Protein AF-A0A353R5Q6-F1 (afdb_monomer_lite)

Structure (mmCIF, N/CA/C/O backbone):
data_AF-A0A353R5Q6-F1
#
_entry.id   AF-A0A353R5Q6-F1
#
loop_
_atom_site.group_PDB
_atom_site.id
_atom_site.type_symbol
_atom_site.label_atom_id
_atom_site.label_alt_id
_atom_site.label_comp_id
_atom_site.label_asym_id
_atom_site.label_entity_id
_atom_site.label_seq_id
_atom_site.pdbx_PDB_ins_code
_atom_site.Cartn_x
_atom_site.Cartn_y
_atom_site.Cartn_z
_atom_site.occupancy
_atom_site.B_iso_or_equiv
_atom_site.auth_seq_id
_atom_site.auth_comp_id
_atom_site.auth_asym_id
_atom_site.auth_atom_id
_atom_site.pdbx_PDB_model_num
ATOM 1 N N . MET A 1 1 ? -18.663 -17.246 51.228 1.00 52.69 1 MET A N 1
ATOM 2 C CA . MET A 1 1 ? -17.491 -17.155 50.319 1.00 52.69 1 MET A CA 1
ATOM 3 C C . MET A 1 1 ? -17.757 -17.706 48.915 1.00 52.69 1 MET A C 1
ATOM 5 O O . MET A 1 1 ? -17.306 -17.099 47.958 1.00 52.69 1 MET A O 1
ATOM 9 N N . ARG A 1 2 ? -18.525 -18.794 48.755 1.00 53.44 2 ARG A N 1
ATOM 10 C CA . ARG A 1 2 ? -18.772 -19.450 47.454 1.00 53.44 2 ARG A CA 1
ATOM 11 C C . ARG A 1 2 ? -19.714 -18.684 46.499 1.00 53.44 2 ARG A C 1
ATOM 13 O O . ARG A 1 2 ? -19.572 -18.802 45.293 1.00 53.44 2 ARG A O 1
ATOM 20 N N . THR A 1 3 ? -20.624 -17.859 47.025 1.00 51.34 3 THR A N 1
ATOM 21 C CA . THR A 1 3 ? -21.570 -17.029 46.247 1.00 51.34 3 THR A CA 1
ATOM 22 C C . THR A 1 3 ? -20.948 -15.754 45.669 1.00 51.34 3 THR A C 1
ATOM 24 O O . THR A 1 3 ? -21.274 -15.371 44.550 1.00 51.34 3 THR A O 1
ATOM 27 N N . TYR A 1 4 ? -19.995 -15.134 46.376 1.00 50.44 4 TYR A N 1
ATOM 28 C CA . TYR A 1 4 ? -19.267 -13.959 45.877 1.00 50.44 4 TYR A CA 1
ATOM 29 C C . TYR A 1 4 ? -18.358 -14.289 44.681 1.00 50.44 4 TYR A C 1
ATOM 31 O O . TYR A 1 4 ? -18.217 -13.471 43.779 1.00 50.44 4 TYR A O 1
ATOM 39 N N . LEU A 1 5 ? -17.810 -15.508 44.625 1.00 50.56 5 LEU A N 1
ATOM 40 C CA . LEU A 1 5 ? -16.990 -15.992 43.506 1.00 50.56 5 LEU A CA 1
ATOM 41 C C . LEU A 1 5 ? -17.781 -16.142 42.194 1.00 50.56 5 LEU A C 1
ATOM 43 O O . LEU A 1 5 ? -17.240 -15.867 41.127 1.00 50.56 5 LEU A O 1
ATOM 47 N N . VAL A 1 6 ? -19.061 -16.526 42.260 1.00 56.94 6 VAL A N 1
ATOM 48 C CA . VAL A 1 6 ? -19.918 -16.689 41.068 1.00 56.94 6 VAL A CA 1
ATOM 49 C C . VAL A 1 6 ? -20.366 -15.333 40.513 1.00 56.94 6 VAL A C 1
ATOM 51 O O . VAL A 1 6 ? -20.360 -15.132 39.301 1.00 56.94 6 VAL A O 1
ATOM 54 N N . LEU A 1 7 ? -20.681 -14.374 41.391 1.00 53.72 7 LEU A N 1
ATOM 55 C CA . LEU A 1 7 ? -21.018 -13.000 40.996 1.00 53.72 7 LEU A CA 1
ATOM 56 C C . LEU A 1 7 ? -19.817 -12.264 40.380 1.00 53.72 7 LEU A C 1
ATOM 58 O O . LEU A 1 7 ? -19.976 -11.567 39.380 1.00 53.72 7 LEU A O 1
ATOM 62 N N . LEU A 1 8 ? -18.609 -12.467 40.920 1.00 54.78 8 LEU A N 1
ATOM 63 C CA . LEU A 1 8 ? -17.382 -11.878 40.374 1.00 54.78 8 LEU A CA 1
ATOM 64 C C . LEU A 1 8 ? -17.020 -12.469 38.996 1.00 54.78 8 LEU A C 1
ATOM 66 O O . LEU A 1 8 ? -16.607 -11.738 38.099 1.00 54.78 8 LEU A O 1
ATOM 70 N N . ALA A 1 9 ? -17.226 -13.778 38.801 1.00 58.59 9 ALA A N 1
ATOM 71 C CA . ALA A 1 9 ? -17.002 -14.444 37.516 1.00 58.59 9 ALA A CA 1
ATOM 72 C C . ALA A 1 9 ? -18.010 -14.004 36.435 1.00 58.59 9 ALA A C 1
ATOM 74 O O . ALA A 1 9 ? -17.625 -13.804 35.284 1.00 58.59 9 ALA A O 1
ATOM 75 N N . GLY A 1 10 ? -19.281 -13.795 36.801 1.00 59.28 10 GLY A N 1
ATOM 76 C CA . GLY A 1 10 ? -20.301 -13.271 35.885 1.00 59.28 10 GLY A CA 1
ATOM 77 C C . GLY A 1 10 ? -20.017 -11.840 35.415 1.00 59.28 10 GLY A C 1
ATOM 78 O O . GLY A 1 10 ? -20.203 -11.530 34.240 1.00 59.28 10 GLY A O 1
ATOM 79 N N . LEU A 1 11 ? -19.491 -10.986 36.302 1.00 57.44 11 LEU A N 1
ATOM 80 C CA . LEU A 1 11 ? -19.139 -9.600 35.974 1.00 57.44 11 LEU A CA 1
ATOM 81 C C . LEU A 1 11 ? -17.917 -9.513 35.036 1.00 57.44 11 LEU A C 1
ATOM 83 O O . LEU A 1 11 ? -17.904 -8.696 34.118 1.00 57.44 11 LEU A O 1
ATOM 87 N N . LEU A 1 12 ? -16.922 -10.393 35.215 1.00 57.03 12 LEU A N 1
ATOM 88 C CA . LEU A 1 12 ? -15.738 -10.483 34.346 1.00 57.03 12 LEU A CA 1
ATOM 89 C C . LEU A 1 12 ? -16.063 -11.004 32.933 1.00 57.03 12 LEU A C 1
ATOM 91 O O . LEU A 1 12 ? -15.447 -10.575 31.958 1.00 57.03 12 LEU A O 1
ATOM 95 N N . LEU A 1 13 ? -17.045 -11.900 32.799 1.00 59.28 13 LEU A N 1
ATOM 96 C CA . LEU A 1 13 ? -17.484 -12.405 31.492 1.00 59.28 13 LEU A CA 1
ATOM 97 C C . LEU A 1 13 ? -18.265 -11.353 30.690 1.00 59.28 13 LEU A C 1
ATOM 99 O O . LEU A 1 13 ? -18.108 -11.281 29.471 1.00 59.28 13 LEU A O 1
ATOM 103 N N . ALA A 1 14 ? -19.055 -10.508 31.360 1.00 60.00 14 ALA A N 1
ATOM 104 C CA . ALA A 1 14 ? -19.823 -9.449 30.705 1.00 60.00 14 ALA A CA 1
ATOM 105 C C . ALA A 1 14 ? -18.916 -8.376 30.072 1.00 60.00 14 ALA A C 1
ATOM 107 O O . ALA A 1 14 ? -19.084 -8.034 28.902 1.00 60.00 14 ALA A O 1
ATOM 108 N N . VAL A 1 15 ? -17.893 -7.907 30.797 1.00 59.53 15 VAL A N 1
ATOM 109 C CA . VAL A 1 15 ? -16.964 -6.874 30.292 1.00 59.53 15 VAL A CA 1
ATOM 110 C C . VAL A 1 15 ? -16.099 -7.364 29.123 1.00 59.53 15 VAL A C 1
ATOM 112 O O . VAL A 1 15 ? -15.794 -6.601 28.208 1.00 59.53 15 VAL A O 1
ATOM 115 N N . ALA A 1 16 ? -15.742 -8.651 29.098 1.00 62.03 16 ALA A N 1
ATOM 116 C CA . ALA A 1 16 ? -14.995 -9.251 27.992 1.00 62.03 16 ALA A CA 1
ATOM 117 C C . ALA A 1 16 ? -15.845 -9.437 26.720 1.00 62.03 16 ALA A C 1
ATOM 119 O O . ALA A 1 16 ? -15.292 -9.559 25.626 1.00 62.03 16 ALA A O 1
ATOM 120 N N . SER A 1 17 ? -17.175 -9.474 26.847 1.00 59.62 17 SER A N 1
ATOM 121 C CA . SER A 1 17 ? -18.087 -9.550 25.703 1.00 59.62 17 SER A CA 1
ATOM 122 C C . SER A 1 17 ? -18.247 -8.191 25.023 1.00 59.62 17 SER A C 1
ATOM 124 O O . SER A 1 17 ? -18.143 -8.123 23.800 1.00 59.62 17 SER A O 1
ATOM 126 N N . CYS A 1 18 ? -18.396 -7.111 25.803 1.00 65.06 18 CYS A N 1
ATOM 127 C CA . CYS A 1 18 ? -18.501 -5.743 25.277 1.00 65.06 18 CYS A CA 1
ATOM 128 C C . CYS A 1 18 ? -17.316 -5.381 24.371 1.00 65.06 18 CYS A C 1
ATOM 130 O O . CYS A 1 18 ? -17.502 -4.940 23.243 1.00 65.06 18 CYS A O 1
ATOM 132 N N . THR A 1 19 ? -16.088 -5.686 24.800 1.00 76.88 19 THR A N 1
ATOM 133 C CA . THR A 1 19 ? -14.881 -5.331 24.030 1.00 76.88 19 THR A CA 1
ATOM 134 C C . THR A 1 19 ? -14.763 -6.062 22.689 1.00 76.88 19 THR A C 1
ATOM 136 O O . THR A 1 19 ? -14.196 -5.528 21.734 1.00 76.88 19 THR A O 1
ATOM 139 N N . LYS A 1 20 ? -15.300 -7.283 22.579 1.00 83.00 20 LYS A N 1
ATOM 140 C CA . LYS A 1 20 ? -15.318 -8.040 21.317 1.00 83.00 20 LYS A CA 1
ATOM 141 C C . LYS A 1 20 ? -16.345 -7.485 20.338 1.00 83.00 20 LYS A C 1
ATOM 143 O O . LYS A 1 20 ? -16.074 -7.443 19.138 1.00 83.00 20 LYS A O 1
ATOM 148 N N . GLU A 1 21 ? -17.505 -7.090 20.846 1.00 88.31 21 GLU A N 1
ATOM 149 C CA . GLU A 1 21 ? -18.580 -6.515 20.045 1.00 88.31 21 GLU A CA 1
ATOM 150 C C . GLU A 1 21 ? -18.185 -5.138 19.502 1.00 88.31 21 GLU A C 1
ATOM 152 O O . GLU A 1 21 ? -18.253 -4.927 18.291 1.00 88.31 21 GLU A O 1
ATOM 157 N N . ASP A 1 22 ? -17.615 -4.276 20.346 1.00 88.06 22 ASP A N 1
ATOM 158 C CA . ASP A 1 22 ? -17.083 -2.968 19.944 1.00 88.06 22 ASP A CA 1
ATOM 159 C C . ASP A 1 22 ? -16.009 -3.099 18.857 1.00 88.06 22 ASP A C 1
ATOM 161 O O . ASP A 1 22 ? -16.021 -2.382 17.854 1.00 88.06 22 ASP A O 1
ATOM 165 N N . ARG A 1 23 ? -15.099 -4.072 19.003 1.00 87.94 23 ARG A N 1
ATOM 166 C CA . ARG A 1 23 ? -14.076 -4.361 17.990 1.00 87.94 23 ARG A CA 1
ATOM 167 C C . ARG A 1 23 ? -14.693 -4.794 16.664 1.00 87.94 23 ARG A C 1
ATOM 169 O O . ARG A 1 23 ? -14.227 -4.380 15.605 1.00 87.94 23 ARG A O 1
ATOM 176 N N . LYS A 1 24 ? -15.714 -5.650 16.703 1.00 91.75 24 LYS A N 1
ATOM 177 C CA . LYS A 1 24 ? -16.398 -6.108 15.491 1.00 91.75 24 LYS A CA 1
ATOM 178 C C . LYS A 1 24 ? -17.079 -4.937 14.783 1.00 91.75 24 LYS A C 1
ATOM 180 O O . LYS A 1 24 ? -16.939 -4.813 13.572 1.00 91.75 24 LYS A O 1
ATOM 185 N N . LEU A 1 25 ? -17.755 -4.067 15.533 1.00 93.81 25 LEU A N 1
ATOM 186 C CA . LEU A 1 25 ? -18.385 -2.857 14.999 1.00 93.81 25 LEU A CA 1
ATOM 187 C C . LEU A 1 25 ? -17.355 -1.897 14.391 1.00 93.81 25 LEU A C 1
ATOM 189 O O . LEU A 1 25 ? -17.587 -1.363 13.309 1.00 93.81 25 LEU A O 1
ATOM 193 N N . MET A 1 26 ? -16.196 -1.724 15.032 1.00 92.12 26 MET A N 1
ATOM 194 C CA . MET A 1 26 ? -15.088 -0.942 14.476 1.00 92.12 26 MET A CA 1
ATOM 195 C C . MET A 1 26 ? -14.628 -1.494 13.122 1.00 92.12 26 MET A C 1
ATOM 197 O O . MET A 1 26 ? -14.487 -0.722 12.178 1.00 92.12 26 MET A O 1
ATOM 201 N N . LEU A 1 27 ? -14.389 -2.805 13.018 1.00 94.12 27 LEU A N 1
ATOM 202 C CA . LEU A 1 27 ? -13.941 -3.422 11.764 1.00 94.12 27 LEU A CA 1
ATOM 203 C C . LEU A 1 27 ? -15.000 -3.298 10.664 1.00 94.12 27 LEU A C 1
ATOM 205 O O . LEU A 1 27 ? -14.653 -2.933 9.548 1.00 94.12 27 LEU A O 1
ATOM 209 N N . ILE A 1 28 ? -16.280 -3.520 10.985 1.00 95.00 28 ILE A N 1
ATOM 210 C CA . ILE A 1 28 ? -17.391 -3.323 10.037 1.00 95.00 28 ILE A CA 1
ATOM 211 C C . ILE A 1 28 ? -17.389 -1.891 9.503 1.00 95.00 28 ILE A C 1
ATOM 213 O O . ILE A 1 28 ? -17.429 -1.687 8.297 1.00 95.00 28 ILE A O 1
ATOM 217 N N . LYS A 1 29 ? -17.264 -0.900 10.388 1.00 94.38 29 LYS A N 1
ATOM 218 C CA . LYS A 1 29 ? -17.210 0.503 9.982 1.00 94.38 29 LYS A CA 1
ATOM 219 C C . LYS A 1 29 ? -16.005 0.808 9.087 1.00 94.38 29 LYS A C 1
ATOM 221 O O . LYS A 1 29 ? -16.131 1.576 8.142 1.00 94.38 29 LYS A O 1
ATOM 226 N N . GLN A 1 30 ? -14.840 0.229 9.380 1.00 94.38 30 GLN A N 1
ATOM 227 C CA . GLN A 1 30 ? -13.662 0.390 8.524 1.00 94.38 30 GLN A CA 1
ATOM 228 C C . GLN A 1 30 ? -13.891 -0.202 7.131 1.00 94.38 30 GLN A C 1
ATOM 230 O O . GLN A 1 30 ? -13.556 0.454 6.152 1.00 94.38 30 GLN A O 1
ATOM 235 N N . GLU A 1 31 ? -14.487 -1.392 7.035 1.00 95.19 31 GLU A N 1
ATOM 236 C CA . GLU A 1 31 ? -14.850 -1.999 5.747 1.00 95.19 31 GLU A CA 1
ATOM 237 C C . GLU A 1 31 ? -15.862 -1.140 4.980 1.00 95.19 31 GLU A C 1
ATOM 239 O O . GLU A 1 3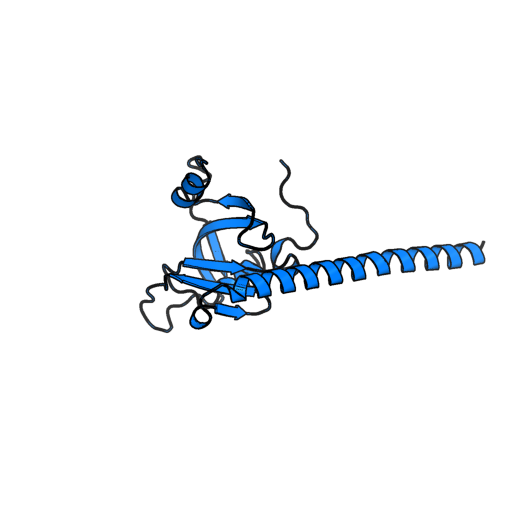1 ? -15.661 -0.878 3.800 1.00 95.19 31 GLU A O 1
ATOM 244 N N . GLU A 1 32 ? -16.891 -0.608 5.648 1.00 95.00 32 GLU A N 1
ATOM 245 C CA . GLU A 1 32 ? -17.863 0.300 5.023 1.00 95.00 32 GLU A CA 1
ATOM 246 C C . GLU A 1 32 ? -17.200 1.570 4.463 1.00 95.00 32 GLU A C 1
ATOM 248 O O . GLU A 1 32 ? -17.498 1.991 3.345 1.00 95.00 32 GLU A O 1
ATOM 253 N N . GLU A 1 33 ? -16.286 2.188 5.218 1.00 95.19 33 GLU A N 1
ATOM 254 C CA . GLU A 1 33 ? -15.552 3.374 4.762 1.00 95.19 33 GLU A CA 1
ATOM 255 C C . GLU A 1 33 ? -14.592 3.045 3.603 1.00 95.19 33 GLU A C 1
ATOM 257 O O . GLU A 1 33 ? -14.429 3.858 2.687 1.00 95.19 33 GLU A O 1
ATOM 262 N N . ILE A 1 34 ? -13.971 1.859 3.614 1.00 95.56 34 ILE A N 1
ATOM 263 C CA . ILE A 1 34 ? -13.143 1.368 2.506 1.00 95.56 34 ILE A CA 1
ATOM 264 C C . ILE A 1 34 ? -14.009 1.167 1.265 1.00 95.56 34 ILE A C 1
ATOM 266 O O . ILE A 1 34 ? -13.667 1.698 0.211 1.00 95.56 34 ILE A O 1
ATOM 270 N N . ASP A 1 35 ? -15.143 0.479 1.376 1.00 94.44 35 ASP A N 1
ATOM 271 C CA . ASP A 1 35 ? -16.048 0.229 0.254 1.00 94.44 35 ASP A CA 1
ATOM 272 C C . ASP A 1 35 ? -16.554 1.533 -0.369 1.00 94.44 35 ASP A C 1
ATOM 274 O O . ASP A 1 35 ? -16.558 1.677 -1.594 1.00 94.44 35 ASP A O 1
ATOM 278 N N . GLN A 1 36 ? -16.914 2.519 0.456 1.00 95.06 36 GLN A N 1
ATOM 279 C CA . GLN A 1 36 ? -17.296 3.851 -0.019 1.00 95.06 36 GLN A CA 1
ATOM 280 C C . GLN A 1 36 ? -16.169 4.530 -0.800 1.00 95.06 36 GLN A C 1
ATOM 282 O O . GLN A 1 36 ? -16.415 5.117 -1.852 1.00 95.06 36 GLN A O 1
ATOM 287 N N . PHE A 1 37 ? -14.928 4.447 -0.318 1.00 94.94 37 PHE A N 1
ATOM 288 C CA . PHE A 1 37 ? -13.786 5.005 -1.036 1.00 94.94 37 PHE A CA 1
ATOM 289 C C . PHE A 1 37 ? -13.501 4.246 -2.332 1.00 94.94 37 PHE A C 1
ATOM 291 O O . PHE A 1 37 ? -13.259 4.866 -3.364 1.00 94.94 37 PHE A O 1
ATOM 298 N N . VAL A 1 38 ? -13.574 2.919 -2.321 1.00 94.31 38 VAL A N 1
ATOM 299 C CA . VAL A 1 38 ? -13.313 2.083 -3.498 1.00 94.31 38 VAL A CA 1
ATOM 300 C C . VAL A 1 38 ? -14.328 2.338 -4.611 1.00 94.31 38 VAL A C 1
ATOM 302 O O . VAL A 1 38 ? -13.957 2.329 -5.781 1.00 94.31 38 VAL A O 1
ATOM 305 N N . GLN A 1 39 ? -15.574 2.677 -4.273 1.00 94.19 39 GLN A N 1
ATOM 306 C CA . GLN A 1 39 ? -16.579 3.114 -5.251 1.00 94.19 39 GLN A CA 1
ATOM 307 C C . GLN A 1 39 ? -16.194 4.400 -6.001 1.00 94.19 39 GLN A C 1
ATOM 309 O O . GLN A 1 39 ? -16.742 4.663 -7.069 1.00 94.19 39 GLN A O 1
ATOM 314 N N . THR A 1 40 ? -15.256 5.194 -5.477 1.00 93.81 40 THR A N 1
ATOM 315 C CA . THR A 1 40 ? -14.724 6.387 -6.160 1.00 93.81 40 THR A CA 1
ATOM 316 C C . THR A 1 40 ? -13.602 6.066 -7.151 1.00 93.81 40 THR A C 1
ATOM 318 O O . THR A 1 40 ? -13.192 6.938 -7.917 1.00 93.81 40 THR A O 1
ATOM 321 N N . LEU A 1 41 ? -13.097 4.828 -7.147 1.00 93.75 41 LEU A N 1
ATOM 322 C CA . LEU A 1 41 ? -11.993 4.376 -7.990 1.00 93.75 41 LEU A CA 1
ATOM 323 C C . LEU A 1 41 ? -12.505 3.761 -9.303 1.00 93.75 41 LEU A C 1
ATOM 325 O O . LEU A 1 41 ? -13.689 3.467 -9.475 1.00 93.75 41 LEU A O 1
ATOM 329 N N . ILE A 1 42 ? -11.592 3.548 -10.253 1.00 93.38 42 ILE A N 1
ATOM 330 C CA . ILE A 1 42 ? -11.916 2.930 -11.542 1.00 93.38 42 ILE A CA 1
ATOM 331 C C . ILE A 1 42 ? -12.189 1.440 -11.319 1.00 93.38 42 ILE A C 1
ATOM 333 O O . ILE A 1 42 ? -11.276 0.668 -11.053 1.00 93.38 42 ILE A O 1
ATOM 337 N N . LYS A 1 43 ? -13.453 1.030 -11.455 1.00 89.62 43 LYS A N 1
ATOM 338 C CA . LYS A 1 43 ? -13.917 -0.328 -11.127 1.00 89.62 43 LYS A CA 1
ATOM 339 C C . LYS A 1 43 ? -13.074 -1.451 -11.750 1.00 89.62 43 LYS A C 1
ATOM 341 O O . LYS A 1 43 ? -12.768 -2.418 -11.062 1.00 89.62 43 LYS A O 1
ATOM 346 N N . ASP A 1 44 ? -12.673 -1.310 -13.012 1.00 92.56 44 ASP A N 1
ATOM 347 C CA . ASP A 1 44 ? -11.933 -2.351 -13.744 1.00 92.56 44 ASP A CA 1
ATOM 348 C C . ASP A 1 44 ? -10.462 -2.484 -13.306 1.00 92.56 44 ASP A C 1
ATOM 350 O O . ASP A 1 44 ? -9.760 -3.392 -13.750 1.00 92.56 44 ASP A O 1
ATOM 354 N N . THR A 1 45 ? -9.984 -1.602 -12.424 1.00 93.56 45 THR A N 1
ATOM 355 C CA . THR A 1 45 ? -8.633 -1.662 -11.853 1.00 93.56 45 THR A CA 1
ATOM 356 C C . THR A 1 45 ? -8.619 -2.096 -10.387 1.00 93.56 45 THR A C 1
ATOM 358 O O . THR A 1 45 ? -7.556 -2.121 -9.764 1.00 93.56 45 THR A O 1
ATOM 361 N N . VAL A 1 46 ? -9.778 -2.463 -9.831 1.00 96.19 46 VAL A N 1
ATOM 362 C CA . VAL A 1 46 ? -9.944 -2.855 -8.428 1.00 96.19 46 VAL A CA 1
ATOM 363 C C . VAL A 1 46 ? -10.049 -4.373 -8.295 1.00 96.19 46 VAL A C 1
ATOM 365 O O . VAL A 1 46 ? -10.918 -5.017 -8.879 1.00 96.19 46 VAL A O 1
ATOM 368 N N . TYR A 1 47 ? -9.201 -4.938 -7.440 1.00 95.38 47 TYR A N 1
ATOM 369 C CA . TYR A 1 47 ? -9.128 -6.361 -7.139 1.00 95.38 47 TYR A CA 1
ATOM 370 C C . TYR A 1 47 ? -9.326 -6.585 -5.642 1.00 95.38 47 TYR A C 1
ATOM 372 O O . TYR A 1 47 ? -8.628 -5.994 -4.820 1.00 95.38 47 TYR A O 1
ATOM 380 N N . TYR A 1 48 ? -10.250 -7.475 -5.288 1.00 94.62 48 TYR A N 1
ATOM 381 C CA . TYR A 1 48 ? -10.491 -7.880 -3.905 1.00 94.62 48 TYR A CA 1
ATOM 382 C C . TYR A 1 48 ? -9.836 -9.230 -3.643 1.00 94.62 48 TYR A C 1
ATOM 384 O O . TYR A 1 48 ? -10.146 -10.224 -4.303 1.00 94.62 48 TYR A O 1
ATOM 392 N N . GLN A 1 49 ? -8.954 -9.287 -2.652 1.00 90.56 49 GLN A N 1
ATOM 393 C CA . GLN A 1 49 ? -8.231 -10.499 -2.308 1.00 90.56 49 GLN A CA 1
ATOM 394 C C . GLN A 1 49 ? -8.125 -10.648 -0.797 1.00 90.56 49 GLN A C 1
ATOM 396 O O . GLN A 1 49 ? -7.405 -9.913 -0.133 1.00 90.56 49 GLN A O 1
ATOM 401 N N . LYS A 1 50 ? -8.835 -11.642 -0.249 1.00 91.00 50 LYS A N 1
ATOM 402 C CA . LYS A 1 50 ? -8.778 -12.003 1.179 1.00 91.00 50 LYS A CA 1
ATOM 403 C C . LYS A 1 50 ? -8.976 -10.792 2.114 1.00 91.00 50 LYS A C 1
ATOM 405 O O . LYS A 1 50 ? -8.196 -10.617 3.039 1.00 91.00 50 LYS A O 1
ATOM 410 N N . GLY A 1 51 ? -9.984 -9.956 1.844 1.00 90.94 51 GLY A N 1
ATOM 411 C CA . GLY A 1 51 ? -10.289 -8.754 2.641 1.00 90.94 51 GLY A CA 1
ATOM 412 C C . GLY A 1 51 ? -9.327 -7.578 2.440 1.00 90.94 51 GLY A C 1
ATOM 413 O O . GLY A 1 51 ? -9.350 -6.625 3.210 1.00 90.94 51 GLY A O 1
ATOM 414 N N . VAL A 1 52 ? -8.480 -7.640 1.413 1.00 96.94 52 VAL A N 1
ATOM 415 C CA . VAL A 1 52 ? -7.640 -6.530 0.964 1.00 96.94 52 VAL A CA 1
ATOM 416 C C . VAL A 1 52 ? -8.124 -6.063 -0.393 1.00 96.94 52 VAL A C 1
ATOM 418 O O . VAL A 1 52 ? -8.429 -6.879 -1.266 1.00 96.94 52 VAL A O 1
ATOM 421 N N . VAL A 1 53 ? -8.138 -4.752 -0.586 1.00 97.50 53 VAL A N 1
ATOM 422 C CA . VAL A 1 53 ? -8.374 -4.135 -1.884 1.00 97.50 53 VAL A CA 1
ATOM 423 C C . VAL A 1 53 ? -7.045 -3.711 -2.487 1.00 97.50 53 VAL A C 1
ATOM 425 O O . VAL A 1 53 ? -6.299 -2.944 -1.879 1.00 97.50 53 VAL A O 1
ATOM 428 N N .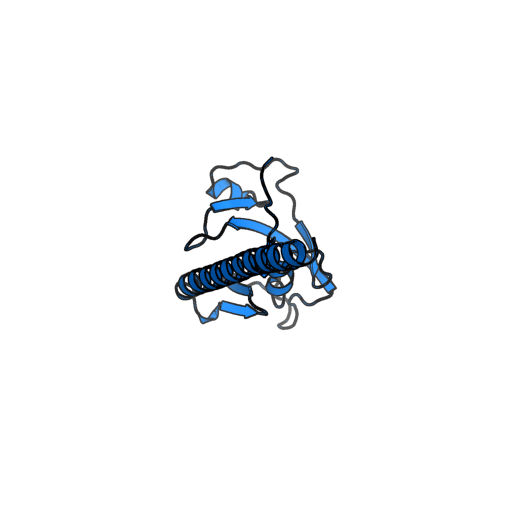 ARG A 1 54 ? -6.767 -4.180 -3.702 1.00 97.56 54 ARG A N 1
ATOM 429 C CA . ARG A 1 54 ? -5.724 -3.642 -4.574 1.00 97.56 54 ARG A CA 1
ATOM 430 C C . ARG A 1 54 ? -6.386 -2.822 -5.672 1.00 97.56 54 ARG A C 1
ATOM 432 O O . ARG A 1 54 ? -7.071 -3.385 -6.517 1.00 97.56 54 ARG A O 1
ATOM 439 N N . ALA A 1 55 ? -6.169 -1.514 -5.680 1.00 96.69 55 ALA A N 1
ATOM 440 C CA . ALA A 1 55 ? -6.633 -0.635 -6.750 1.00 96.69 55 ALA A CA 1
ATOM 441 C C . ALA A 1 55 ? -5.441 -0.152 -7.579 1.00 96.69 55 ALA A C 1
ATOM 443 O O . ALA A 1 55 ? -4.616 0.620 -7.089 1.00 96.69 55 ALA A O 1
ATOM 444 N N . VAL A 1 56 ? -5.339 -0.623 -8.820 1.00 97.06 56 VAL A N 1
ATOM 445 C CA . VAL A 1 56 ? -4.231 -0.304 -9.727 1.00 97.06 56 VAL A CA 1
ATOM 446 C C . VAL A 1 56 ? -4.440 1.091 -10.310 1.00 97.06 56 VAL A C 1
ATOM 448 O O . VAL A 1 56 ? -5.456 1.364 -10.950 1.00 97.06 56 VAL A O 1
ATOM 451 N N . LEU A 1 57 ? -3.478 1.978 -10.064 1.00 94.81 57 LEU A N 1
ATOM 452 C CA . LEU A 1 57 ? -3.462 3.352 -10.571 1.00 94.81 57 LEU A CA 1
ATOM 453 C C . LEU A 1 57 ? -2.698 3.422 -11.887 1.00 94.81 57 LEU A C 1
ATOM 455 O O . LEU A 1 57 ? -3.166 4.019 -12.851 1.00 94.81 57 LEU A O 1
ATOM 459 N N . GLU A 1 58 ? -1.540 2.764 -11.927 1.00 95.69 58 GLU A N 1
ATOM 460 C CA . GLU A 1 58 ? -0.730 2.610 -13.128 1.00 95.69 58 GLU A CA 1
ATOM 461 C C . GLU A 1 58 ? -0.350 1.133 -13.265 1.00 95.69 58 GLU A C 1
ATOM 463 O O . GLU A 1 58 ? 0.214 0.556 -12.326 1.00 95.69 58 GLU A O 1
ATOM 468 N N . PRO A 1 59 ? -0.674 0.489 -14.400 1.00 94.25 59 PRO A N 1
ATOM 469 C CA . PRO A 1 59 ? -0.348 -0.911 -14.602 1.00 94.25 59 PRO A CA 1
ATOM 470 C C . PRO A 1 59 ? 1.166 -1.099 -14.713 1.00 94.25 59 PRO A C 1
ATOM 472 O O . PRO A 1 59 ? 1.867 -0.302 -15.342 1.00 94.25 59 PRO A O 1
ATOM 475 N N . GLY A 1 60 ? 1.662 -2.193 -14.137 1.00 92.56 60 GLY A N 1
ATOM 476 C CA . GLY A 1 60 ? 3.043 -2.611 -14.343 1.00 92.56 60 GLY A CA 1
ATOM 477 C C . GLY A 1 60 ? 3.298 -3.103 -15.771 1.00 92.56 60 GLY A C 1
ATOM 478 O O . GLY A 1 60 ? 2.385 -3.247 -16.586 1.00 92.56 60 GLY A O 1
ATOM 479 N N . LYS A 1 61 ? 4.566 -3.385 -16.073 1.00 90.00 61 LYS A N 1
ATOM 480 C CA . LYS A 1 61 ? 5.014 -3.911 -17.370 1.00 90.00 61 LYS A CA 1
ATOM 481 C C . LYS A 1 61 ? 5.620 -5.299 -17.171 1.00 90.00 61 LYS A C 1
ATOM 483 O O . LYS A 1 61 ? 6.843 -5.406 -17.080 1.00 90.00 61 LYS A O 1
ATOM 488 N N . PRO A 1 62 ? 4.791 -6.348 -17.057 1.00 85.62 62 PRO A N 1
ATOM 489 C CA . PRO A 1 62 ? 5.304 -7.696 -16.886 1.00 85.62 62 PRO A CA 1
ATOM 490 C C . PRO A 1 62 ? 5.961 -8.173 -18.191 1.00 85.62 62 PRO A C 1
ATOM 492 O O . PRO A 1 62 ? 5.497 -7.841 -19.286 1.00 85.62 62 PRO A O 1
ATOM 495 N N . VAL A 1 63 ? 7.039 -8.955 -18.100 1.00 84.00 63 VAL A N 1
ATOM 496 C CA . VAL A 1 63 ? 7.719 -9.518 -19.284 1.00 84.00 63 VAL A CA 1
ATOM 497 C C . VAL A 1 63 ? 6.821 -10.542 -19.983 1.00 84.00 63 VAL A C 1
ATOM 499 O O . VAL A 1 63 ? 6.820 -10.656 -21.208 1.00 84.00 63 VAL A O 1
ATOM 502 N N . THR A 1 64 ? 6.020 -11.272 -19.206 1.00 84.25 64 THR A N 1
ATOM 503 C CA . THR A 1 64 ? 4.994 -12.201 -19.694 1.00 84.25 64 THR A CA 1
ATOM 504 C C . THR A 1 64 ? 3.729 -12.065 -18.846 1.00 84.25 64 THR A C 1
ATOM 506 O O . THR A 1 64 ? 3.831 -11.629 -17.708 1.00 84.25 64 THR A O 1
ATOM 509 N N . PRO A 1 65 ? 2.537 -12.494 -19.297 1.00 74.31 65 PRO A N 1
ATOM 510 C CA . PRO A 1 65 ? 1.337 -12.461 -18.452 1.00 74.31 65 PRO A CA 1
ATOM 511 C C . PRO A 1 65 ? 1.454 -13.240 -17.127 1.00 74.31 65 PRO A C 1
ATOM 513 O O . PRO A 1 65 ? 0.671 -13.000 -16.217 1.00 74.31 65 PRO A O 1
ATOM 516 N N . ALA A 1 66 ? 2.411 -14.171 -17.023 1.00 76.56 66 ALA A N 1
ATOM 517 C CA . ALA A 1 66 ? 2.706 -14.924 -15.803 1.00 76.56 66 ALA A CA 1
ATOM 518 C C . ALA A 1 66 ? 3.779 -14.260 -14.915 1.00 76.56 66 ALA A C 1
ATOM 520 O O . ALA A 1 66 ? 4.045 -14.748 -13.820 1.00 76.56 66 ALA A O 1
ATOM 521 N N . ASP A 1 67 ? 4.399 -13.169 -15.373 1.00 85.19 67 ASP A N 1
ATOM 522 C CA . ASP A 1 67 ? 5.448 -12.425 -14.666 1.00 85.19 67 ASP A CA 1
ATOM 523 C C . ASP A 1 67 ? 4.833 -11.455 -13.646 1.00 85.19 67 ASP A C 1
ATOM 525 O O . ASP A 1 67 ? 4.913 -10.229 -13.746 1.00 85.19 67 ASP A O 1
ATOM 529 N N . THR A 1 68 ? 4.128 -12.044 -12.685 1.00 93.75 68 THR A N 1
ATOM 530 C CA . THR A 1 68 ? 3.449 -11.357 -11.587 1.00 93.75 68 THR A CA 1
ATOM 531 C C . THR A 1 68 ? 3.861 -11.981 -10.265 1.00 93.75 68 THR A C 1
ATOM 533 O O . THR A 1 68 ? 4.042 -13.196 -10.201 1.00 93.75 68 THR A O 1
ATOM 536 N N . LEU A 1 69 ? 3.926 -11.177 -9.204 1.00 94.25 69 LEU A N 1
ATOM 537 C CA . LEU A 1 69 ? 4.318 -11.639 -7.876 1.00 94.25 69 LEU A CA 1
ATOM 538 C C . LEU A 1 69 ? 3.440 -12.798 -7.389 1.00 94.25 69 LEU A C 1
ATOM 540 O O . LEU A 1 69 ? 2.219 -12.668 -7.253 1.00 94.25 69 LEU A O 1
ATOM 544 N N . THR A 1 70 ? 4.087 -13.907 -7.052 1.00 94.19 70 THR A N 1
ATOM 545 C CA . THR A 1 70 ? 3.498 -15.063 -6.379 1.00 94.19 70 THR A CA 1
ATOM 546 C C . THR A 1 70 ? 4.150 -15.286 -5.015 1.00 94.19 70 THR A C 1
ATOM 548 O O . THR A 1 70 ? 5.061 -14.568 -4.605 1.00 94.19 70 THR A O 1
ATOM 551 N N . THR A 1 71 ? 3.641 -16.254 -4.256 1.00 94.75 71 THR A N 1
ATOM 552 C CA . THR A 1 71 ? 4.207 -16.642 -2.958 1.00 94.75 71 THR A CA 1
ATOM 553 C C . THR A 1 71 ? 5.627 -17.176 -3.128 1.00 94.75 71 THR A C 1
ATOM 555 O O . THR A 1 71 ? 5.854 -18.076 -3.932 1.00 94.75 71 THR A O 1
ATOM 558 N N . GLY A 1 72 ? 6.560 -16.677 -2.316 1.00 95.19 72 GLY A N 1
ATOM 559 C CA . GLY A 1 72 ? 7.972 -17.065 -2.359 1.00 95.19 72 GLY A CA 1
ATOM 560 C C . GLY A 1 72 ? 8.858 -16.123 -3.174 1.00 95.19 72 GLY A C 1
ATOM 561 O O . GLY A 1 72 ? 10.080 -16.197 -3.040 1.00 95.19 72 GLY A O 1
ATOM 562 N N . ASP A 1 73 ? 8.269 -15.201 -3.936 1.00 95.12 73 ASP A N 1
ATOM 563 C CA . ASP A 1 73 ? 9.019 -14.166 -4.641 1.00 95.12 73 ASP A CA 1
ATOM 564 C C . ASP A 1 73 ? 9.548 -13.102 -3.680 1.00 95.12 73 ASP A C 1
ATOM 566 O O . ASP A 1 73 ? 9.008 -12.868 -2.596 1.00 95.12 73 ASP A O 1
ATOM 570 N N . THR A 1 74 ? 10.610 -12.413 -4.097 1.00 95.38 74 THR A N 1
ATOM 571 C CA . THR A 1 74 ? 11.104 -11.228 -3.391 1.00 95.38 74 THR A CA 1
ATOM 572 C C . THR A 1 74 ? 10.580 -9.977 -4.074 1.00 95.38 74 THR A C 1
ATOM 574 O O . THR A 1 74 ? 10.856 -9.743 -5.248 1.00 95.38 74 THR A O 1
ATOM 577 N N . VAL A 1 75 ? 9.860 -9.150 -3.321 1.00 95.81 75 VAL A N 1
ATOM 578 C CA . VAL A 1 75 ? 9.394 -7.842 -3.786 1.00 95.81 75 VAL A CA 1
ATOM 579 C C . VAL A 1 75 ? 10.342 -6.748 -3.304 1.00 95.81 75 VAL A C 1
ATOM 581 O O . VAL A 1 75 ? 10.816 -6.789 -2.169 1.00 95.81 75 VAL A O 1
ATOM 584 N N . TYR A 1 76 ? 10.593 -5.760 -4.160 1.00 97.06 76 TYR A N 1
ATOM 585 C CA . TYR A 1 76 ? 11.319 -4.529 -3.853 1.00 97.06 76 TYR A CA 1
ATOM 586 C C . TYR A 1 76 ? 10.391 -3.358 -4.142 1.00 97.06 76 TYR A C 1
ATOM 588 O O . TYR A 1 76 ? 9.857 -3.264 -5.245 1.00 97.06 76 TYR A O 1
ATOM 596 N N . PHE A 1 77 ? 10.164 -2.484 -3.165 1.00 97.31 77 PHE A N 1
ATOM 597 C CA . PHE A 1 77 ? 9.149 -1.450 -3.307 1.00 97.31 77 PHE A CA 1
ATOM 598 C C . PHE A 1 77 ? 9.455 -0.168 -2.532 1.00 97.31 77 PHE A C 1
ATOM 600 O O . PHE A 1 77 ? 10.092 -0.142 -1.469 1.00 97.31 77 PHE A O 1
ATOM 607 N N . TYR A 1 78 ? 8.925 0.912 -3.090 1.00 97.88 78 TYR A N 1
ATOM 608 C CA . TYR A 1 78 ? 8.677 2.163 -2.399 1.00 97.88 78 TYR A CA 1
ATOM 609 C C . TYR A 1 78 ? 7.207 2.221 -1.981 1.00 97.88 78 TYR A C 1
ATOM 611 O O . TYR A 1 78 ? 6.352 1.618 -2.626 1.00 97.88 78 TYR A O 1
ATOM 619 N N . TYR A 1 79 ? 6.899 2.930 -0.899 1.00 97.25 79 TYR A N 1
ATOM 620 C CA . TYR A 1 79 ? 5.532 3.072 -0.413 1.00 97.25 79 TYR A CA 1
ATOM 621 C C . TYR A 1 79 ? 5.300 4.405 0.292 1.00 97.25 79 TYR A C 1
ATOM 623 O O . TYR A 1 79 ? 6.225 5.050 0.792 1.00 97.25 79 TYR A O 1
ATOM 631 N N . ALA A 1 80 ? 4.026 4.771 0.397 1.00 96.12 80 ALA A N 1
ATOM 632 C CA . ALA A 1 80 ? 3.537 5.817 1.279 1.00 96.12 80 ALA A CA 1
ATOM 633 C C . ALA A 1 80 ? 2.384 5.245 2.116 1.00 96.12 80 ALA A C 1
ATOM 635 O O . ALA A 1 80 ? 1.292 4.987 1.612 1.00 96.12 80 ALA A O 1
ATOM 636 N N . GLY A 1 81 ? 2.657 4.991 3.392 1.00 95.25 81 GLY A N 1
ATOM 637 C CA . GLY A 1 81 ? 1.717 4.440 4.354 1.00 95.25 81 GLY A CA 1
ATOM 638 C C . GLY A 1 81 ? 0.819 5.533 4.914 1.00 95.25 81 GLY A C 1
ATOM 639 O O . GLY A 1 81 ? 1.311 6.535 5.438 1.00 95.25 81 GLY A O 1
ATOM 640 N N . HIS A 1 82 ? -0.491 5.319 4.816 1.00 94.50 82 HIS A N 1
ATOM 641 C CA . HIS A 1 82 ? -1.494 6.248 5.318 1.00 94.50 82 HIS A CA 1
ATOM 642 C C . HIS A 1 82 ? -2.378 5.584 6.370 1.00 94.50 82 HIS A C 1
ATOM 644 O O . HIS A 1 82 ? -2.674 4.392 6.277 1.00 94.50 82 HIS A O 1
ATOM 650 N N . VAL A 1 83 ? -2.799 6.358 7.368 1.00 92.50 83 VAL A N 1
ATOM 651 C CA . VAL A 1 83 ? -3.874 5.961 8.276 1.00 92.50 83 VAL A CA 1
ATOM 652 C C . VAL A 1 83 ? -5.177 6.343 7.599 1.00 92.50 83 VAL A C 1
ATOM 654 O O . VAL A 1 83 ? -5.510 7.524 7.509 1.00 92.50 83 VAL A O 1
ATOM 657 N N . PHE A 1 84 ? -5.877 5.335 7.087 1.00 91.12 84 PHE A N 1
ATOM 658 C CA . PHE A 1 84 ? -7.111 5.520 6.337 1.00 91.12 84 PHE A CA 1
ATOM 659 C C . PHE A 1 84 ? -8.180 6.222 7.187 1.00 91.12 84 PHE A C 1
ATOM 661 O O . PHE A 1 84 ? -8.392 5.874 8.349 1.00 91.12 84 PHE A O 1
ATOM 668 N N . SER A 1 85 ? -8.847 7.218 6.604 1.00 86.56 85 SER A N 1
ATOM 669 C CA . SER A 1 85 ? -9.926 7.970 7.250 1.00 86.56 85 SER A CA 1
ATOM 670 C C . SER A 1 85 ? -10.807 8.585 6.168 1.00 86.56 85 SER A C 1
ATOM 672 O O . SER A 1 85 ? -10.444 9.610 5.589 1.00 86.56 85 SER A O 1
ATOM 674 N N . ARG A 1 86 ? -11.937 7.928 5.860 1.00 79.88 86 ARG A N 1
ATOM 675 C CA . ARG A 1 86 ? -12.917 8.358 4.836 1.00 79.88 86 ARG A CA 1
ATOM 676 C C . ARG A 1 86 ? -12.262 8.853 3.536 1.00 79.88 86 ARG A C 1
ATOM 678 O O . ARG A 1 86 ? -12.571 9.934 3.036 1.00 79.88 86 ARG A O 1
ATOM 685 N N . GLY A 1 87 ? -11.308 8.075 3.030 1.00 84.50 87 GLY A N 1
ATOM 686 C CA . GLY A 1 87 ? -10.416 8.450 1.935 1.00 84.50 87 GLY A CA 1
ATOM 687 C C . GLY A 1 87 ? -8.966 8.090 2.247 1.00 84.50 87 GLY A C 1
ATOM 688 O O . GLY A 1 87 ? -8.684 7.425 3.244 1.00 84.50 87 GLY A O 1
ATOM 689 N N . LYS A 1 88 ? -8.030 8.555 1.406 1.00 83.38 88 LYS A N 1
ATOM 690 C CA . LYS A 1 88 ? -6.596 8.212 1.493 1.00 83.38 88 LYS A CA 1
ATOM 691 C C . LYS A 1 88 ? -6.011 8.388 2.905 1.00 83.38 88 LYS A C 1
ATOM 693 O O . LYS A 1 88 ? -5.181 7.583 3.308 1.00 83.38 88 LYS A O 1
ATOM 698 N N . GLY A 1 89 ? -6.480 9.391 3.649 1.00 89.75 89 GLY A N 1
ATOM 699 C CA . GLY A 1 89 ? -6.097 9.629 5.039 1.00 89.75 89 GLY A CA 1
ATOM 700 C C . GLY A 1 89 ? -4.721 10.278 5.206 1.00 89.75 89 GLY A C 1
ATOM 701 O O . GLY A 1 89 ? -4.126 10.772 4.245 1.00 89.75 89 GLY A O 1
ATOM 702 N N . GLU A 1 90 ? -4.226 10.292 6.443 1.00 91.25 90 GLU A N 1
ATOM 703 C CA . GLU A 1 90 ? -2.990 10.988 6.825 1.00 91.25 90 GLU A CA 1
ATOM 704 C C . GLU A 1 90 ? -1.748 10.135 6.572 1.00 91.25 90 GLU A C 1
ATOM 706 O O . GLU A 1 90 ? -1.719 8.951 6.908 1.00 91.25 90 GLU A O 1
ATOM 711 N N . LEU A 1 91 ? -0.688 10.741 6.029 1.00 92.62 91 LEU A N 1
ATOM 712 C CA . LEU A 1 91 ? 0.591 10.061 5.817 1.00 92.62 91 LEU A CA 1
ATOM 713 C C . LEU A 1 91 ? 1.300 9.813 7.158 1.00 92.62 91 LEU A C 1
ATOM 715 O O . LEU A 1 91 ? 1.775 10.756 7.803 1.00 92.62 91 LEU A O 1
ATOM 719 N N . PHE A 1 92 ? 1.472 8.542 7.532 1.00 91.31 92 PHE A N 1
ATOM 720 C CA . PHE A 1 92 ? 2.239 8.174 8.726 1.00 91.31 92 PHE A CA 1
ATOM 721 C C . PHE A 1 92 ? 3.707 7.876 8.412 1.00 91.31 92 PHE A C 1
ATOM 723 O O . PHE A 1 92 ? 4.577 8.241 9.197 1.00 91.31 92 PHE A O 1
ATOM 730 N N . HIS A 1 93 ? 4.015 7.259 7.266 1.00 93.50 93 HIS A N 1
ATOM 731 C CA . HIS A 1 93 ? 5.394 6.918 6.906 1.00 93.50 93 HIS A CA 1
ATOM 732 C C . HIS A 1 93 ? 5.575 6.765 5.392 1.00 93.50 93 HIS A C 1
ATOM 734 O O . HIS A 1 93 ? 4.678 6.303 4.694 1.00 93.50 93 HIS A O 1
ATOM 740 N N . THR A 1 94 ? 6.754 7.088 4.868 1.00 96.75 94 THR A N 1
ATOM 741 C CA . THR A 1 94 ? 7.136 6.789 3.482 1.00 96.75 94 THR A CA 1
ATOM 742 C C . THR A 1 94 ? 8.646 6.599 3.375 1.00 96.75 94 THR A C 1
ATOM 744 O O . THR A 1 94 ? 9.395 7.152 4.173 1.00 96.75 94 THR A O 1
ATOM 747 N N . ASN A 1 95 ? 9.084 5.801 2.403 1.00 97.38 95 ASN A N 1
ATOM 748 C CA . ASN A 1 95 ? 10.485 5.695 1.984 1.00 97.38 95 ASN A CA 1
ATOM 749 C C . ASN A 1 95 ? 10.721 6.281 0.578 1.00 97.38 95 ASN A C 1
ATOM 751 O O . ASN A 1 95 ? 11.761 6.024 -0.020 1.00 97.38 95 ASN A O 1
ATOM 755 N N . SER A 1 96 ? 9.740 6.994 0.019 1.00 96.81 96 SER A N 1
ATOM 756 C CA . SER A 1 96 ? 9.791 7.583 -1.320 1.00 96.81 96 SER A CA 1
ATOM 757 C C . SER A 1 96 ? 10.001 9.089 -1.221 1.00 96.81 96 SER A C 1
ATOM 759 O O . SER A 1 96 ? 9.163 9.786 -0.651 1.00 96.81 96 SER A O 1
ATOM 761 N N . ASP A 1 97 ? 11.075 9.598 -1.826 1.00 95.94 97 ASP A N 1
ATOM 762 C CA . ASP A 1 97 ? 11.366 11.038 -1.845 1.00 95.94 97 ASP A CA 1
ATOM 763 C C . ASP A 1 97 ? 10.278 11.837 -2.565 1.00 95.94 97 ASP A C 1
ATOM 765 O O . ASP A 1 97 ? 9.852 12.886 -2.083 1.00 95.94 97 ASP A O 1
ATOM 769 N N . SER A 1 98 ? 9.766 11.318 -3.687 1.00 94.69 98 SER A N 1
ATOM 770 C CA . SER A 1 98 ? 8.677 11.964 -4.426 1.00 94.69 98 SER A CA 1
ATOM 771 C C . SER A 1 98 ? 7.408 12.056 -3.584 1.00 94.69 98 SER A C 1
ATOM 773 O O . SER A 1 98 ? 6.745 13.090 -3.580 1.00 94.69 98 SER A O 1
ATOM 775 N N . MET A 1 99 ? 7.083 11.005 -2.826 1.00 95.06 99 MET A N 1
ATOM 776 C CA . MET A 1 99 ? 5.941 11.043 -1.919 1.00 95.06 99 MET A CA 1
ATOM 777 C C . MET A 1 99 ? 6.205 11.938 -0.714 1.00 95.06 99 MET A C 1
ATOM 779 O O . MET A 1 99 ? 5.312 12.677 -0.331 1.00 95.06 99 MET A O 1
ATOM 783 N N . ALA A 1 100 ? 7.402 11.938 -0.131 1.00 95.94 100 ALA A N 1
ATOM 784 C CA . ALA A 1 100 ? 7.731 12.829 0.978 1.00 95.94 100 ALA A CA 1
ATOM 785 C C . ALA A 1 100 ? 7.589 14.308 0.577 1.00 95.94 100 ALA A C 1
ATOM 787 O O . ALA A 1 100 ? 6.966 15.082 1.309 1.00 95.94 100 ALA A O 1
ATOM 788 N N . ALA A 1 101 ? 8.055 14.672 -0.622 1.00 95.94 101 ALA A N 1
ATOM 789 C CA . ALA A 1 101 ? 7.961 16.027 -1.157 1.00 95.94 101 ALA A CA 1
ATOM 790 C C . ALA A 1 101 ? 6.509 16.511 -1.307 1.00 95.94 101 ALA A C 1
ATOM 792 O O . ALA A 1 101 ? 6.211 17.647 -0.944 1.00 95.94 101 ALA A O 1
ATOM 793 N N . VAL A 1 102 ? 5.583 15.646 -1.748 1.00 94.81 102 VAL A N 1
ATOM 794 C CA . VAL A 1 102 ? 4.137 15.964 -1.821 1.00 94.81 102 VAL A CA 1
ATOM 795 C C . VAL A 1 102 ? 3.572 16.383 -0.456 1.00 94.81 102 VAL A C 1
ATOM 797 O O . VAL A 1 102 ? 2.642 17.183 -0.393 1.00 94.81 102 VAL A O 1
ATOM 800 N N . TYR A 1 103 ? 4.151 15.885 0.639 1.00 93.69 103 TYR A N 1
ATOM 801 C CA . TYR A 1 103 ? 3.747 16.196 2.012 1.00 93.69 103 TYR A CA 1
ATOM 802 C C . TYR A 1 103 ? 4.683 17.203 2.698 1.00 93.69 103 TYR A C 1
ATOM 804 O O . TYR A 1 103 ? 4.660 17.317 3.924 1.00 93.69 103 TYR A O 1
ATOM 812 N N . ASN A 1 104 ? 5.504 17.935 1.934 1.00 95.56 104 ASN A N 1
ATOM 813 C CA . ASN A 1 104 ? 6.493 18.892 2.442 1.00 95.56 104 ASN A CA 1
ATOM 814 C C . ASN A 1 104 ? 7.448 18.281 3.487 1.00 95.56 104 ASN A C 1
ATOM 816 O O . ASN A 1 104 ? 7.837 18.938 4.453 1.00 95.56 104 ASN A O 1
ATOM 820 N N . ARG A 1 105 ? 7.807 17.003 3.311 1.00 94.50 105 ARG A N 1
ATOM 821 C CA . ARG A 1 105 ? 8.790 16.289 4.130 1.00 94.50 105 ARG A CA 1
ATOM 822 C C . ARG A 1 105 ? 10.041 16.002 3.307 1.00 94.50 105 ARG A C 1
ATOM 824 O O . ARG A 1 105 ? 9.957 15.721 2.115 1.00 94.50 105 ARG A O 1
ATOM 831 N N . THR A 1 106 ? 11.183 15.992 3.980 1.00 95.19 106 THR A N 1
ATOM 832 C CA . THR A 1 106 ? 12.458 15.535 3.419 1.00 95.19 106 THR A CA 1
ATOM 833 C C . THR A 1 106 ? 12.887 14.295 4.181 1.00 95.19 106 THR A C 1
ATOM 835 O O . THR A 1 106 ? 12.895 14.309 5.412 1.00 95.19 106 THR A O 1
ATOM 838 N N . LEU A 1 107 ? 13.221 13.227 3.460 1.00 95.38 107 LEU A N 1
ATOM 839 C CA . LEU A 1 107 ? 13.744 12.004 4.057 1.00 95.38 107 LEU A CA 1
ATOM 840 C C . LEU A 1 107 ? 15.260 12.116 4.228 1.00 95.38 107 LEU A C 1
ATOM 842 O O . LEU A 1 107 ? 15.955 12.679 3.381 1.00 95.38 107 LEU A O 1
ATOM 846 N N . SER A 1 108 ? 15.785 11.561 5.315 1.00 95.38 108 SER A N 1
ATOM 847 C CA . SER A 1 108 ? 17.216 11.280 5.415 1.00 95.38 108 SER A CA 1
ATOM 848 C C . SER A 1 108 ? 17.594 10.083 4.531 1.00 95.38 108 SER A C 1
ATOM 850 O O . SER A 1 108 ? 16.746 9.284 4.126 1.00 95.38 108 SER A O 1
ATOM 852 N N . ALA 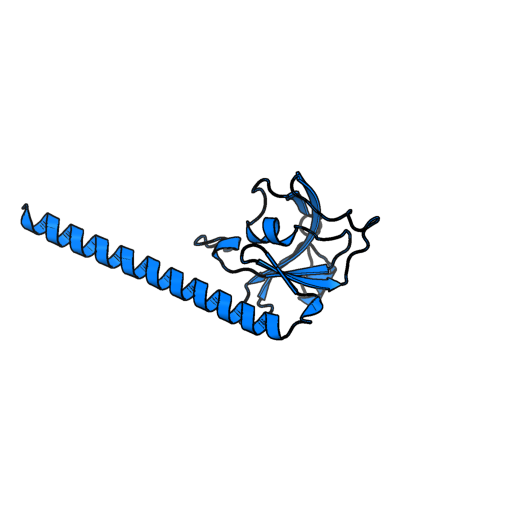A 1 109 ? 18.886 9.933 4.230 1.00 92.69 109 ALA A N 1
ATOM 853 C CA . ALA A 1 109 ? 19.368 8.884 3.327 1.00 92.69 109 ALA A CA 1
ATOM 854 C C . ALA A 1 109 ? 19.022 7.456 3.801 1.00 92.69 109 ALA A C 1
ATOM 856 O O . ALA A 1 109 ? 18.807 6.569 2.983 1.00 92.69 109 ALA A O 1
ATOM 857 N N . ASP A 1 110 ? 18.938 7.231 5.113 1.00 93.56 110 ASP A N 1
ATOM 858 C CA . ASP A 1 110 ? 18.537 5.962 5.731 1.00 93.56 110 ASP A CA 1
ATOM 859 C C . ASP A 1 110 ? 17.013 5.728 5.728 1.00 93.56 110 ASP A C 1
ATOM 861 O O . ASP A 1 110 ? 16.550 4.590 5.861 1.00 93.56 110 ASP A O 1
ATOM 865 N N . GLN A 1 111 ? 16.220 6.783 5.525 1.00 93.06 111 GLN A N 1
ATOM 866 C CA . GLN A 1 111 ? 14.767 6.707 5.371 1.00 93.06 111 GLN A CA 1
ATOM 867 C C . GLN A 1 111 ? 14.353 6.461 3.914 1.00 93.06 111 GLN A C 1
ATOM 869 O O . GLN A 1 111 ? 13.426 5.683 3.674 1.00 93.06 111 GLN A O 1
ATOM 874 N N . ALA A 1 112 ? 15.064 7.050 2.947 1.00 94.94 112 ALA A N 1
ATOM 875 C CA . ALA A 1 112 ? 14.813 6.946 1.503 1.00 94.94 112 ALA A CA 1
ATOM 876 C C . ALA A 1 11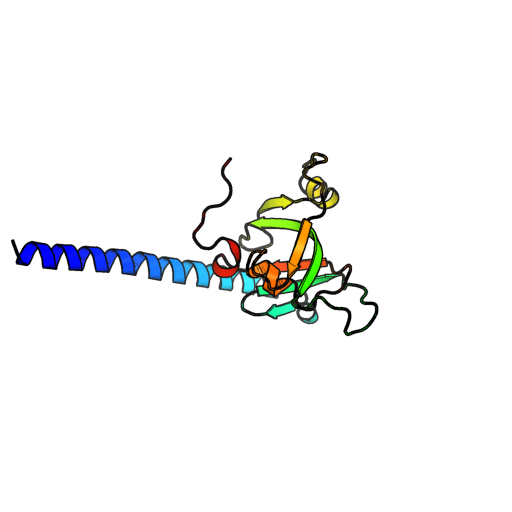2 ? 15.311 5.623 0.871 1.00 94.94 112 ALA A C 1
ATOM 878 O O . ALA A 1 112 ? 15.818 5.584 -0.251 1.00 94.94 112 ALA A O 1
ATOM 879 N N . VAL A 1 113 ? 15.194 4.509 1.600 1.00 96.19 113 VAL A N 1
ATOM 880 C CA . VAL A 1 113 ? 15.731 3.200 1.194 1.00 96.19 113 VAL A CA 1
ATOM 881 C C . VAL A 1 113 ? 14.609 2.270 0.742 1.00 96.19 113 VAL A C 1
ATOM 883 O O . VAL A 1 113 ? 13.606 2.106 1.445 1.00 96.19 113 VAL A O 1
ATOM 886 N N . VAL A 1 114 ? 14.798 1.612 -0.409 1.00 96.81 114 VAL A N 1
ATOM 887 C CA . VAL A 1 114 ? 13.902 0.560 -0.925 1.00 96.81 114 VAL A CA 1
ATOM 888 C C . VAL A 1 114 ? 13.662 -0.497 0.150 1.00 96.81 114 VAL A C 1
ATOM 890 O O . VAL A 1 114 ? 14.604 -1.024 0.746 1.00 96.81 114 VAL A O 1
ATOM 893 N N . ARG A 1 115 ? 12.395 -0.836 0.396 1.00 95.75 115 ARG A N 1
ATOM 894 C CA . ARG A 1 115 ? 12.046 -1.960 1.270 1.00 95.75 115 ARG A CA 1
ATOM 895 C C . ARG A 1 115 ? 11.896 -3.221 0.440 1.00 95.75 115 ARG A C 1
ATOM 897 O O . ARG A 1 115 ? 11.521 -3.165 -0.728 1.00 95.75 115 ARG A O 1
ATOM 904 N N . SER A 1 116 ? 12.216 -4.356 1.047 1.00 96.31 116 SER A N 1
ATOM 905 C CA . SER A 1 116 ? 12.090 -5.651 0.394 1.00 96.31 116 SER A CA 1
ATOM 906 C C . SER A 1 116 ? 11.761 -6.761 1.377 1.00 96.31 116 SER A C 1
ATOM 908 O O . SER A 1 116 ? 11.895 -6.601 2.593 1.00 96.31 116 SER A O 1
ATOM 910 N N . GLY A 1 117 ? 11.310 -7.886 0.837 1.00 95.38 117 GLY A N 1
ATOM 911 C CA . GLY A 1 117 ? 11.006 -9.085 1.602 1.00 95.38 117 GLY A CA 1
ATOM 912 C C . GLY A 1 117 ? 10.361 -10.158 0.736 1.00 95.38 117 GLY A C 1
ATOM 913 O O . GLY A 1 117 ? 9.960 -9.903 -0.399 1.00 95.38 117 GLY A O 1
ATOM 914 N N . VAL A 1 118 ? 10.290 -11.366 1.292 1.00 96.56 118 VAL A N 1
ATOM 915 C CA . VAL A 1 118 ? 9.714 -12.528 0.611 1.00 96.56 118 VAL A CA 1
ATOM 916 C C . VAL A 1 118 ? 8.216 -12.592 0.888 1.00 96.56 118 VAL A C 1
ATOM 918 O O . VAL A 1 118 ? 7.805 -12.601 2.052 1.00 96.56 118 VAL A O 1
ATOM 921 N N . THR A 1 119 ? 7.417 -12.642 -0.171 1.00 95.19 119 THR A N 1
ATOM 922 C CA . THR A 1 119 ? 5.953 -12.670 -0.112 1.00 95.19 119 THR A CA 1
ATOM 923 C C . THR A 1 119 ? 5.428 -14.004 0.424 1.00 95.19 119 THR A C 1
ATOM 925 O O . THR A 1 119 ? 5.995 -15.076 0.188 1.00 95.19 119 THR A O 1
ATOM 928 N N . GLY A 1 120 ? 4.318 -13.954 1.160 1.00 90.94 120 GLY A N 1
ATOM 929 C CA . GLY A 1 120 ? 3.601 -15.141 1.639 1.00 90.94 120 GLY A CA 1
ATOM 930 C C . GLY A 1 120 ? 4.313 -15.925 2.749 1.00 90.94 120 GLY A C 1
ATOM 931 O O . GLY A 1 120 ? 3.859 -17.004 3.121 1.00 90.94 120 GLY A O 1
ATOM 932 N N . GLN A 1 121 ? 5.401 -15.386 3.310 1.00 90.88 121 GLN A N 1
ATOM 933 C CA . GLN A 1 121 ? 6.110 -15.957 4.465 1.00 90.88 121 GLN A CA 1
ATOM 934 C C . GLN A 1 121 ? 5.724 -15.299 5.801 1.00 90.88 121 GLN A C 1
ATOM 936 O O . GLN A 1 121 ? 6.343 -15.592 6.823 1.00 90.88 121 GLN A O 1
ATOM 941 N N . GLY A 1 122 ? 4.743 -14.386 5.812 1.00 87.06 122 GLY A N 1
ATOM 942 C CA . GLY A 1 122 ? 4.313 -13.678 7.023 1.00 87.06 122 GLY A CA 1
ATOM 943 C C . GLY A 1 122 ? 5.333 -12.659 7.538 1.00 87.06 122 GLY A C 1
ATOM 944 O O . GLY A 1 122 ? 5.305 -12.301 8.713 1.00 87.06 122 GLY A O 1
ATOM 945 N N . LYS A 1 123 ? 6.260 -12.217 6.676 1.00 89.19 123 LYS A N 1
ATOM 946 C CA . LYS A 1 123 ? 7.251 -11.173 6.991 1.00 89.19 123 LYS A CA 1
ATOM 947 C C . LYS A 1 123 ? 6.693 -9.763 6.811 1.00 89.19 123 LYS A C 1
ATOM 949 O O . LYS A 1 123 ? 7.255 -8.814 7.352 1.00 89.19 123 LYS A O 1
ATOM 954 N N . PHE A 1 124 ? 5.610 -9.629 6.053 1.00 94.88 124 PHE A N 1
ATOM 955 C CA . PHE A 1 124 ? 4.890 -8.378 5.881 1.00 94.88 124 PHE A CA 1
ATOM 956 C C . PHE A 1 124 ? 3.628 -8.350 6.748 1.00 94.88 124 PHE A C 1
ATOM 958 O O . PHE A 1 124 ? 3.194 -9.367 7.291 1.00 94.88 124 PHE A O 1
ATOM 965 N N . LEU A 1 125 ? 3.008 -7.171 6.856 1.00 95.44 125 LEU A N 1
ATOM 966 C CA . LEU A 1 125 ? 1.618 -7.093 7.304 1.00 95.44 125 LEU A CA 1
ATOM 967 C C . LEU A 1 125 ? 0.762 -7.985 6.398 1.00 95.44 125 LEU A C 1
ATOM 969 O O . LEU A 1 125 ? 0.978 -8.006 5.185 1.00 95.44 125 LEU A O 1
ATOM 973 N N . LYS A 1 126 ? -0.234 -8.678 6.965 1.00 95.94 126 LYS A N 1
ATOM 974 C CA . LYS A 1 126 ? -1.115 -9.581 6.200 1.00 95.94 126 LYS A CA 1
ATOM 975 C C . LYS A 1 126 ? -1.726 -8.881 4.986 1.00 95.94 126 LYS A C 1
ATOM 977 O O . LYS A 1 126 ? -1.818 -9.471 3.916 1.00 95.94 126 LYS A O 1
ATOM 982 N N . GLY A 1 127 ? -2.094 -7.613 5.158 1.00 97.00 127 GLY A N 1
ATOM 983 C CA . GLY A 1 127 ? -2.651 -6.765 4.117 1.00 97.00 127 GLY A CA 1
ATOM 984 C C . GLY A 1 127 ? -1.707 -6.566 2.934 1.00 97.00 127 GLY A C 1
ATOM 985 O O . GLY A 1 127 ? -2.122 -6.656 1.785 1.00 97.00 127 GLY A O 1
ATOM 986 N N . LEU A 1 128 ? -0.416 -6.377 3.210 1.00 97.06 128 LEU A N 1
ATOM 987 C CA . LEU A 1 128 ? 0.611 -6.273 2.176 1.00 97.06 128 LEU A CA 1
ATOM 988 C C . LEU A 1 128 ? 0.857 -7.626 1.506 1.00 97.06 128 LEU A C 1
ATOM 990 O O . LEU A 1 128 ? 0.846 -7.703 0.284 1.00 97.06 128 LEU A O 1
ATOM 994 N N . ASP A 1 129 ? 1.008 -8.698 2.290 1.00 95.81 129 ASP A N 1
ATOM 995 C CA . ASP A 1 129 ? 1.224 -10.050 1.758 1.00 95.81 129 ASP A CA 1
ATOM 996 C C . ASP A 1 129 ? 0.110 -10.469 0.786 1.00 95.81 129 ASP A C 1
ATOM 998 O O . ASP A 1 129 ? 0.382 -11.050 -0.263 1.00 95.81 129 ASP A O 1
ATOM 1002 N N . TYR A 1 130 ? -1.149 -10.164 1.110 1.00 96.31 130 TYR A N 1
ATOM 1003 C CA . TYR A 1 130 ? -2.280 -10.467 0.233 1.00 96.31 130 TYR A CA 1
ATOM 1004 C C . TYR A 1 130 ? -2.394 -9.484 -0.930 1.00 96.31 130 TYR A C 1
ATOM 1006 O O . TYR A 1 130 ? -2.706 -9.913 -2.037 1.00 96.31 130 TYR A O 1
ATOM 1014 N N . GLY A 1 131 ? -2.117 -8.200 -0.696 1.00 96.25 131 GLY A N 1
ATOM 1015 C CA . GLY A 1 131 ? -2.180 -7.159 -1.717 1.00 96.25 131 GLY A CA 1
ATOM 1016 C C . GLY A 1 131 ? -1.090 -7.265 -2.787 1.00 96.25 131 GLY A C 1
ATOM 1017 O O . GLY A 1 131 ? -1.333 -6.874 -3.920 1.00 96.25 131 GLY A O 1
ATOM 1018 N N . PHE A 1 132 ? 0.082 -7.825 -2.472 1.00 96.06 132 PHE A N 1
ATOM 1019 C CA . PHE A 1 132 ? 1.170 -7.998 -3.442 1.00 96.06 132 PHE A CA 1
ATOM 1020 C C . PHE A 1 132 ? 0.903 -9.073 -4.495 1.00 96.06 132 PHE A C 1
ATOM 1022 O O . PHE A 1 132 ? 1.513 -9.054 -5.562 1.00 96.06 132 PHE A O 1
ATOM 1029 N N . MET A 1 133 ? 0.021 -10.028 -4.214 1.00 94.56 133 MET A N 1
ATOM 1030 C CA . MET A 1 133 ? -0.214 -11.155 -5.113 1.00 94.56 133 MET A CA 1
ATOM 1031 C C . MET A 1 133 ? -0.791 -10.689 -6.452 1.00 94.56 133 MET A C 1
ATOM 1033 O O . MET A 1 133 ? -1.779 -9.959 -6.510 1.00 94.56 133 MET A O 1
ATOM 1037 N N . GLY A 1 134 ? -0.170 -11.131 -7.545 1.00 93.69 134 GLY A N 1
ATOM 1038 C CA . GLY A 1 134 ? -0.568 -10.757 -8.899 1.00 93.69 134 GLY A CA 1
ATOM 1039 C C . GLY A 1 134 ? -0.152 -9.342 -9.316 1.00 93.69 134 GLY A C 1
ATOM 1040 O O . GLY A 1 134 ? -0.574 -8.890 -10.381 1.00 93.69 134 GLY A O 1
ATOM 1041 N N . MET A 1 135 ? 0.643 -8.626 -8.511 1.00 95.56 135 MET A N 1
ATOM 1042 C CA . MET A 1 135 ? 1.233 -7.354 -8.937 1.00 95.56 135 MET A CA 1
ATOM 1043 C C . MET A 1 135 ? 2.333 -7.589 -9.969 1.00 95.56 135 MET A C 1
ATOM 1045 O O . MET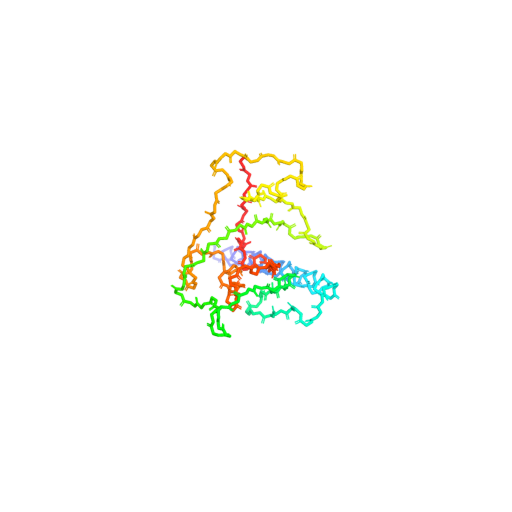 A 1 135 ? 3.139 -8.510 -9.837 1.00 95.56 135 MET A O 1
ATOM 1049 N N . SER A 1 136 ? 2.376 -6.734 -10.985 1.00 95.25 136 SER A N 1
ATOM 1050 C CA . SER A 1 136 ? 3.445 -6.737 -11.990 1.00 95.25 136 SER A CA 1
ATOM 1051 C C . SER A 1 136 ? 4.587 -5.796 -11.600 1.00 95.25 136 SER A C 1
ATOM 1053 O O . SER A 1 136 ? 4.386 -4.814 -10.882 1.00 95.25 136 SER A O 1
ATOM 1055 N N . ALA A 1 137 ? 5.791 -6.037 -12.122 1.00 94.56 137 ALA A N 1
ATOM 1056 C CA . ALA A 1 137 ? 6.904 -5.105 -11.952 1.00 94.56 137 ALA A CA 1
ATOM 1057 C C . ALA A 1 137 ? 6.537 -3.698 -12.468 1.00 94.56 137 ALA A C 1
ATOM 1059 O O . ALA A 1 137 ? 6.023 -3.535 -13.578 1.00 94.56 137 ALA A O 1
ATOM 1060 N N . GLY A 1 138 ? 6.803 -2.677 -11.650 1.00 94.75 138 GLY A N 1
ATOM 1061 C CA . GLY A 1 138 ? 6.485 -1.279 -11.959 1.00 94.75 138 GLY A CA 1
ATOM 1062 C C . GLY A 1 138 ? 5.025 -0.873 -11.738 1.00 94.75 138 GLY A C 1
ATOM 1063 O O . GLY A 1 138 ? 4.682 0.264 -12.038 1.00 94.75 138 GLY A O 1
ATOM 1064 N N . GLU A 1 139 ? 4.168 -1.760 -11.228 1.00 96.88 139 GLU A N 1
ATOM 1065 C CA . GLU A 1 139 ? 2.787 -1.413 -10.890 1.00 96.88 139 GLU A CA 1
ATOM 1066 C C . GLU A 1 139 ? 2.722 -0.408 -9.728 1.00 96.88 139 GLU A C 1
ATOM 1068 O O . GLU A 1 139 ? 3.374 -0.585 -8.697 1.00 96.88 139 GLU A O 1
ATOM 1073 N N . HIS A 1 140 ? 1.888 0.622 -9.877 1.00 96.38 140 HIS A N 1
ATOM 1074 C CA . HIS A 1 140 ? 1.551 1.569 -8.818 1.00 96.38 140 HIS A CA 1
ATOM 1075 C C . HIS A 1 140 ? 0.094 1.354 -8.413 1.00 96.38 140 HIS A C 1
ATOM 1077 O O . HIS A 1 140 ? -0.822 1.540 -9.216 1.00 96.38 140 HIS A O 1
ATOM 1083 N N . ALA A 1 141 ? -0.128 0.954 -7.162 1.00 97.00 141 ALA A N 1
ATOM 1084 C CA . ALA A 1 141 ? -1.450 0.602 -6.663 1.00 97.00 141 ALA A CA 1
ATOM 1085 C C . ALA A 1 141 ? -1.672 1.081 -5.226 1.00 97.00 141 ALA A C 1
ATOM 1087 O O . ALA A 1 141 ? -0.732 1.204 -4.436 1.00 97.00 141 ALA A O 1
ATOM 1088 N N . TYR A 1 142 ? -2.938 1.290 -4.865 1.00 96.81 142 TYR A N 1
ATOM 1089 C CA . TYR A 1 142 ? -3.350 1.337 -3.467 1.00 96.81 142 TYR A CA 1
ATOM 1090 C C . TYR A 1 142 ? -3.582 -0.076 -2.948 1.00 96.81 142 TYR A C 1
ATOM 1092 O O . TYR A 1 142 ? -4.317 -0.840 -3.568 1.00 96.81 142 TYR A O 1
ATOM 1100 N N . LEU A 1 143 ? -2.999 -0.386 -1.789 1.00 97.62 143 LEU A N 1
ATOM 1101 C CA . LEU A 1 143 ? -3.339 -1.557 -0.986 1.00 97.62 143 LEU A CA 1
ATOM 1102 C C . LEU A 1 143 ? -4.099 -1.067 0.247 1.00 97.62 143 LEU A C 1
ATOM 1104 O O . LEU A 1 143 ? -3.532 -0.367 1.085 1.00 97.62 143 LEU A O 1
ATOM 1108 N N . ILE A 1 144 ? -5.388 -1.384 0.320 1.00 97.12 144 ILE A N 1
ATOM 1109 C CA . ILE A 1 144 ? -6.323 -0.824 1.299 1.00 97.12 144 ILE A CA 1
ATOM 1110 C C . ILE A 1 144 ? -6.929 -1.976 2.087 1.00 97.12 144 ILE A C 1
ATOM 1112 O O . ILE A 1 144 ? -7.420 -2.942 1.503 1.00 97.12 144 ILE A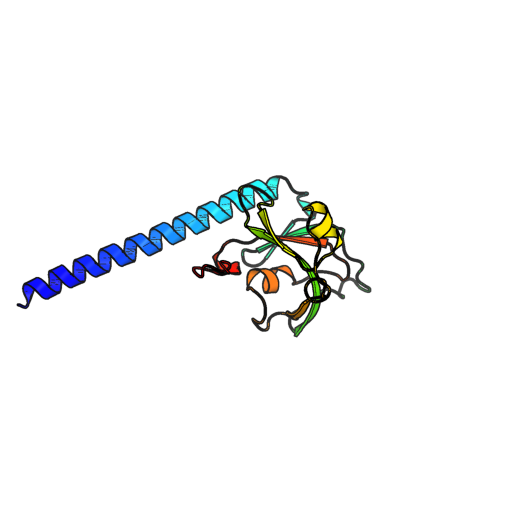 O 1
ATOM 1116 N N . PHE A 1 145 ? -6.862 -1.895 3.410 1.00 96.94 145 PHE A N 1
ATOM 1117 C CA . PHE A 1 145 ? -7.337 -2.952 4.290 1.00 96.94 145 PHE A CA 1
ATOM 1118 C C . PHE A 1 145 ? -7.582 -2.426 5.705 1.00 96.94 145 PHE A C 1
ATOM 1120 O O . PHE A 1 145 ? -6.957 -1.454 6.137 1.00 96.94 145 PHE A O 1
ATOM 1127 N N . ASN A 1 146 ? -8.490 -3.076 6.433 1.00 95.69 146 ASN A N 1
ATOM 1128 C CA . ASN A 1 146 ? -8.813 -2.712 7.809 1.00 95.69 146 ASN A CA 1
ATOM 1129 C C . ASN A 1 146 ? -7.699 -3.098 8.807 1.00 95.69 146 ASN A C 1
ATOM 1131 O O . ASN A 1 146 ? -6.690 -3.731 8.472 1.00 95.69 146 ASN A O 1
ATOM 1135 N N . ALA A 1 147 ? -7.908 -2.763 10.081 1.00 94.38 147 ALA A N 1
ATOM 1136 C CA . ALA A 1 147 ? -6.944 -3.047 11.138 1.00 94.38 147 ALA A CA 1
ATOM 1137 C C . ALA A 1 147 ? -6.590 -4.542 11.276 1.00 94.38 147 ALA A C 1
ATOM 1139 O O . ALA A 1 147 ? -5.451 -4.851 11.614 1.00 94.38 147 ALA A O 1
ATOM 1140 N N . GLU A 1 148 ? -7.495 -5.483 10.984 1.00 94.50 148 GLU A N 1
ATOM 1141 C CA . GLU A 1 148 ? -7.243 -6.932 11.081 1.00 94.50 148 GLU A CA 1
ATOM 1142 C C . GLU A 1 148 ? -6.119 -7.419 10.154 1.00 94.50 148 GLU A C 1
ATOM 1144 O O . GLU A 1 148 ? -5.371 -8.335 10.516 1.00 94.50 148 GLU A O 1
ATOM 1149 N N . TYR A 1 149 ? -5.964 -6.782 8.994 1.00 96.31 149 TYR A N 1
ATOM 1150 C CA . TYR A 1 149 ? -4.899 -7.078 8.033 1.00 96.31 149 TYR A CA 1
ATOM 1151 C C . TYR A 1 149 ? -3.650 -6.205 8.233 1.00 96.31 149 TYR A C 1
ATOM 1153 O O . TYR A 1 149 ? -2.595 -6.494 7.666 1.00 96.31 149 TYR A O 1
ATOM 1161 N N . GLY A 1 150 ? -3.749 -5.158 9.053 1.00 94.38 150 GLY A N 1
ATOM 1162 C CA . GLY A 1 150 ? -2.636 -4.309 9.463 1.00 94.38 150 GLY A CA 1
ATOM 1163 C C . GLY A 1 150 ? -2.087 -4.694 10.835 1.00 94.38 150 GLY A C 1
ATOM 1164 O O . GLY A 1 150 ? -1.678 -5.828 11.076 1.00 94.38 150 GLY A O 1
ATOM 1165 N N . TYR A 1 151 ? -2.065 -3.717 11.739 1.00 92.12 151 TYR A N 1
ATOM 1166 C CA . TYR A 1 151 ? -1.496 -3.851 13.084 1.00 92.12 151 TYR A CA 1
ATOM 1167 C C . TYR A 1 151 ? -2.461 -4.449 14.120 1.00 92.12 151 TYR A C 1
ATOM 1169 O O . TYR A 1 151 ? -2.099 -4.643 15.280 1.00 92.12 151 TYR A O 1
ATOM 1177 N N . GLY A 1 152 ? -3.688 -4.782 13.724 1.00 89.88 152 GLY A N 1
ATOM 1178 C CA . GLY A 1 152 ? -4.703 -5.348 14.601 1.00 89.88 152 GLY A CA 1
ATOM 1179 C C . GLY A 1 152 ? -5.042 -4.405 15.749 1.00 89.88 152 GLY A C 1
ATOM 1180 O O . GLY A 1 152 ? -5.423 -3.259 15.536 1.00 89.88 152 GLY A O 1
ATOM 1181 N N . ASN A 1 153 ? -4.899 -4.910 16.973 1.00 84.19 153 ASN A N 1
ATOM 1182 C CA . ASN A 1 153 ? -5.151 -4.144 18.197 1.00 84.19 153 ASN A CA 1
ATOM 1183 C C . ASN A 1 153 ? -3.891 -3.442 18.719 1.00 84.19 153 ASN A C 1
ATOM 1185 O O . ASN A 1 153 ? -3.914 -2.863 19.803 1.00 84.19 153 ASN A O 1
ATOM 1189 N N . THR A 1 154 ? -2.779 -3.550 17.996 1.00 82.62 154 THR A N 1
ATOM 1190 C CA . THR A 1 154 ? -1.515 -2.961 18.410 1.00 82.62 154 THR A CA 1
ATOM 1191 C C . THR A 1 154 ? -1.479 -1.513 17.959 1.00 82.62 154 THR A C 1
ATOM 1193 O O . THR A 1 154 ? -1.468 -1.228 16.761 1.00 82.62 154 THR A O 1
ATOM 1196 N N . THR A 1 155 ? -1.408 -0.594 18.917 1.00 73.06 155 THR A N 1
ATOM 1197 C CA . THR A 1 155 ? -1.022 0.783 18.616 1.00 73.06 155 THR A CA 1
ATOM 1198 C C . THR A 1 155 ? 0.431 0.779 18.173 1.00 73.06 155 THR A C 1
ATOM 1200 O O . THR A 1 155 ? 1.319 0.364 18.917 1.00 73.06 155 THR A O 1
ATOM 1203 N N . VAL A 1 156 ? 0.673 1.246 16.957 1.00 69.56 156 VAL A N 1
ATOM 1204 C CA . VAL A 1 156 ? 2.016 1.461 16.428 1.00 69.56 156 VAL A CA 1
ATOM 1205 C C . VAL A 1 156 ? 2.189 2.942 16.133 1.00 69.56 156 VAL A C 1
ATOM 1207 O O . VAL A 1 156 ? 1.297 3.573 15.575 1.00 69.56 156 VAL A O 1
ATOM 1210 N N . GLY A 1 157 ? 3.328 3.501 16.535 1.00 58.69 157 GLY A N 1
ATOM 1211 C CA . GLY A 1 157 ? 3.602 4.928 16.384 1.00 58.69 157 GLY A CA 1
ATOM 1212 C C . GLY A 1 157 ? 3.141 5.767 17.577 1.00 58.69 157 GLY A C 1
ATOM 1213 O O . GLY A 1 157 ? 2.087 6.390 17.555 1.00 58.69 157 GLY A O 1
ATOM 1214 N N . GLN A 1 158 ? 3.993 5.827 18.596 1.00 40.75 158 GLN A N 1
ATOM 1215 C CA . GLN A 1 158 ? 4.323 7.070 19.289 1.00 40.75 158 GLN A CA 1
ATOM 1216 C C . GLN A 1 158 ? 5.772 6.915 19.763 1.00 40.75 158 GLN A C 1
ATOM 1218 O O . GLN A 1 158 ? 6.038 6.221 20.744 1.00 40.75 158 GLN A O 1
ATOM 1223 N N . VAL A 1 159 ? 6.706 7.483 19.005 1.00 37.31 159 VAL A N 1
ATOM 1224 C CA . VAL A 1 159 ? 8.040 7.845 19.496 1.00 37.31 159 VAL A CA 1
ATOM 1225 C C . VAL A 1 159 ? 8.308 9.259 19.022 1.00 37.31 159 VAL A C 1
ATOM 1227 O O . VAL A 1 159 ? 8.033 9.507 17.825 1.00 37.31 159 VAL A O 1
#

Sequence (159 aa):
MRTYLVLLAGLLLAVASCTKEDRKLMLIKQEEEIDQFVQTLIKDTVYYQKGVVRAVLEPGKPVTPADTLTTGDTVYFYYAGHVFSRGKGELFHTNSDSMAAVYNRTLSADQAVVRSGVTGQGKFLKGLDYGFMGMSAGEHAYLIFNAEYGYGNTTVGQV

Foldseek 3Di:
DVVVVVVVVVVVVVVVVVVVVVLVVQQVVLLVLVVQQVVVADVVQWDDWPQKIKRWPDAADAPDQPQADDAFDKDWDWDFDADDDSYRHHTPATLDQVVCVVVVHGDDPVSVDIDMDGAPPPPDQQQCSRNRGRGHHPIDIDIGHDLVSGVNPDDDDDD

Radius of gyration: 20.0 Å; chains: 1; bounding box: 41×38×70 Å

pLDDT: mean 87.9, std 13.84, range [37.31, 97.88]

Secondary structure (DSSP, 8-state):
-HHHHHHHHHHHHHHHHHHHHHHHHHHHHHHHHHHHHHTTS-GGGEEEETTEEEEEEE----SSTT-B--TTPEEEE--EEEE-SSSS-EEEEE--HHHHHHTT----TTTS--EEEETTTT-S-HHHHHHTTTPBTT-EEEEE--GGGTTTT------